Protein AF-A0A098ERW6-F1 (afdb_monomer_lite)

Organism: NCBI:txid1478

Sequence (59 aa):
MKMKKPLNPIQTALLKKHIKKFEEKDGVLTEAFTIDGDAGMILYGFVSPNKTVKGVVFI

Structure (mmCIF, N/CA/C/O backbone):
data_AF-A0A098ERW6-F1
#
_entry.id   AF-A0A098ERW6-F1
#
loop_
_atom_site.group_PDB
_atom_site.id
_atom_site.type_symbol
_atom_site.label_atom_id
_atom_site.label_alt_id
_atom_site.label_comp_id
_atom_site.label_asym_id
_atom_site.label_entity_id
_atom_site.label_seq_id
_atom_site.pdbx_PDB_ins_code
_atom_site.Cartn_x
_atom_site.Cartn_y
_atom_site.Cartn_z
_atom_site.occupancy
_atom_site.B_iso_or_equiv
_atom_site.auth_seq_id
_atom_site.auth_comp_id
_atom_site.auth_asym_id
_atom_site.auth_atom_id
_atom_site.pdbx_PDB_model_num
ATOM 1 N N . MET A 1 1 ? -1.144 -0.016 -23.148 1.00 61.97 1 MET A N 1
ATOM 2 C CA . MET A 1 1 ? -1.835 0.063 -21.839 1.00 61.97 1 MET A CA 1
ATOM 3 C C . MET A 1 1 ? -0.774 0.079 -20.755 1.00 61.97 1 MET A C 1
ATOM 5 O O . MET A 1 1 ? 0.091 -0.787 -20.798 1.00 61.97 1 MET A O 1
ATOM 9 N N . LYS A 1 2 ? -0.779 1.053 -19.837 1.00 72.88 2 LYS A N 1
ATOM 10 C CA . LYS A 1 2 ? 0.164 1.023 -18.710 1.00 72.88 2 LYS A CA 1
ATOM 11 C C . LYS A 1 2 ? -0.258 -0.083 -17.734 1.00 72.88 2 LYS A C 1
ATOM 13 O O . LYS A 1 2 ? -1.442 -0.191 -17.417 1.00 72.88 2 LYS A O 1
ATOM 18 N N . MET A 1 3 ? 0.685 -0.918 -17.306 1.00 82.50 3 MET A N 1
ATOM 19 C CA . MET A 1 3 ? 0.408 -2.052 -16.419 1.00 82.50 3 MET A CA 1
ATOM 20 C C . MET A 1 3 ? 0.494 -1.624 -14.951 1.00 82.50 3 MET A C 1
ATOM 22 O O . MET A 1 3 ? 1.362 -0.831 -14.586 1.00 82.50 3 MET A O 1
ATOM 26 N N . LYS A 1 4 ? -0.396 -2.160 -14.105 1.00 86.94 4 LYS A N 1
ATOM 27 C CA . LYS A 1 4 ? -0.264 -2.029 -12.649 1.00 86.94 4 LYS A CA 1
ATOM 28 C C . LYS A 1 4 ? 0.913 -2.888 -12.197 1.00 86.94 4 LYS A C 1
ATOM 30 O O . LYS A 1 4 ? 0.963 -4.073 -12.525 1.00 86.94 4 LYS A O 1
ATOM 35 N N . LYS A 1 5 ? 1.831 -2.307 -11.432 1.00 87.38 5 LYS A N 1
ATOM 36 C CA . LYS A 1 5 ? 2.940 -3.024 -10.806 1.00 87.38 5 LYS A CA 1
ATOM 37 C C . LYS A 1 5 ? 2.761 -3.081 -9.292 1.00 87.38 5 LYS A C 1
ATOM 39 O O . LYS A 1 5 ? 2.375 -2.073 -8.690 1.00 87.38 5 LYS A O 1
ATOM 44 N N . PRO A 1 6 ? 3.048 -4.237 -8.668 1.00 86.62 6 PRO A N 1
ATOM 45 C CA . PRO A 1 6 ? 3.085 -4.321 -7.219 1.00 86.62 6 PRO A CA 1
ATOM 46 C C . PRO A 1 6 ? 4.155 -3.376 -6.670 1.00 86.62 6 PRO A C 1
ATOM 48 O O . PRO A 1 6 ? 5.127 -3.041 -7.353 1.00 86.62 6 PRO A O 1
ATOM 51 N N . LEU A 1 7 ? 3.964 -2.942 -5.429 1.00 88.12 7 LEU A N 1
ATOM 52 C CA . LEU A 1 7 ? 4.922 -2.073 -4.763 1.00 88.12 7 LEU A CA 1
ATOM 53 C C . LEU A 1 7 ? 6.203 -2.834 -4.440 1.00 88.12 7 LEU A C 1
ATOM 55 O O . LEU A 1 7 ? 6.171 -3.954 -3.932 1.00 88.12 7 LEU A O 1
ATOM 59 N N . ASN A 1 8 ? 7.340 -2.190 -4.672 1.00 88.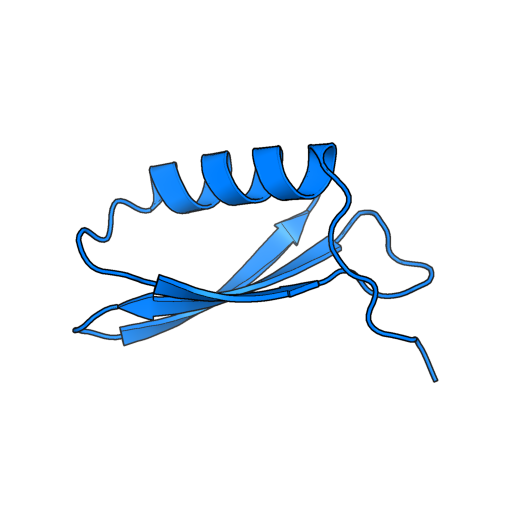38 8 ASN A N 1
ATOM 60 C CA . ASN A 1 8 ? 8.606 -2.670 -4.143 1.00 88.38 8 ASN A CA 1
ATOM 61 C C . ASN A 1 8 ? 8.684 -2.422 -2.611 1.00 88.38 8 ASN A C 1
ATOM 63 O O . ASN A 1 8 ? 7.854 -1.697 -2.042 1.00 88.38 8 ASN A O 1
ATOM 67 N N . PRO A 1 9 ? 9.669 -3.002 -1.904 1.00 88.44 9 PRO A N 1
ATOM 68 C CA . PRO A 1 9 ? 9.779 -2.849 -0.451 1.00 88.44 9 PRO A CA 1
ATOM 69 C C . PRO A 1 9 ? 9.913 -1.392 0.024 1.00 88.44 9 PRO A C 1
ATOM 71 O O . PRO A 1 9 ? 9.345 -1.024 1.052 1.00 88.44 9 PRO A O 1
ATOM 74 N N . ILE A 1 10 ? 10.608 -0.543 -0.741 1.00 87.81 10 ILE A N 1
ATOM 75 C CA . ILE A 1 10 ? 10.813 0.879 -0.417 1.00 87.81 10 ILE A CA 1
ATOM 76 C C . ILE A 1 10 ? 9.485 1.639 -0.521 1.00 87.81 10 ILE A C 1
ATOM 78 O O . ILE A 1 10 ? 9.091 2.352 0.402 1.00 87.81 10 ILE A O 1
ATOM 82 N N . GLN A 1 11 ? 8.755 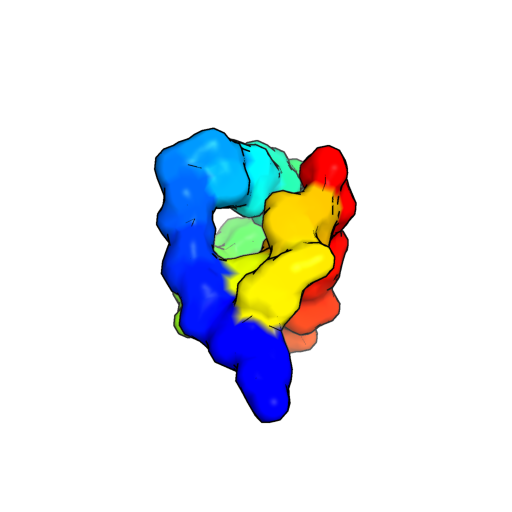1.424 -1.614 1.00 87.19 11 GLN A N 1
ATOM 83 C CA . GLN A 1 11 ? 7.424 1.973 -1.859 1.00 87.19 11 GLN A CA 1
ATOM 84 C C . GLN A 1 11 ? 6.435 1.538 -0.773 1.00 87.19 11 GLN A C 1
ATOM 86 O O . GLN A 1 11 ? 5.682 2.353 -0.244 1.00 87.19 11 GLN A O 1
ATOM 91 N N . THR A 1 12 ? 6.488 0.268 -0.375 1.00 87.19 12 THR A N 1
ATOM 92 C CA . THR A 1 12 ? 5.655 -0.278 0.703 1.00 87.19 12 THR A CA 1
ATOM 93 C C . THR A 1 12 ? 5.950 0.401 2.042 1.00 87.19 12 THR A C 1
ATOM 95 O O . THR A 1 12 ? 5.027 0.777 2.768 1.00 87.19 12 THR A O 1
ATOM 98 N N . ALA A 1 13 ? 7.228 0.611 2.374 1.00 87.81 13 ALA A N 1
ATOM 99 C CA . ALA A 1 13 ? 7.626 1.303 3.597 1.00 87.81 13 ALA A CA 1
ATOM 100 C C . ALA A 1 13 ? 7.166 2.772 3.609 1.00 87.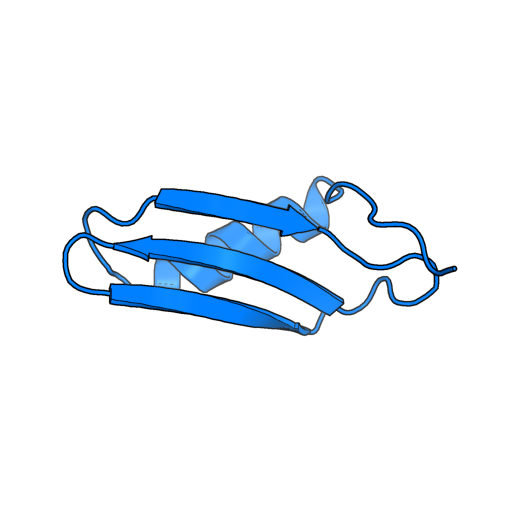81 13 ALA A C 1
ATOM 102 O O . ALA A 1 13 ? 6.665 3.256 4.629 1.00 87.81 13 ALA A O 1
ATOM 103 N N . LEU A 1 14 ? 7.281 3.465 2.472 1.00 86.81 14 LEU A N 1
ATOM 104 C CA . LEU A 1 14 ? 6.806 4.840 2.305 1.00 86.81 14 LEU A CA 1
ATOM 105 C C . LEU A 1 14 ? 5.290 4.942 2.457 1.00 86.81 14 LEU A C 1
ATOM 107 O O . LEU A 1 14 ? 4.812 5.776 3.228 1.00 86.81 14 LEU A O 1
ATOM 111 N N . LEU A 1 15 ? 4.541 4.057 1.797 1.00 86.69 15 LEU A N 1
ATOM 112 C CA . LEU A 1 15 ? 3.090 3.998 1.918 1.00 86.69 15 LEU A CA 1
ATOM 113 C C . LEU A 1 15 ? 2.665 3.748 3.369 1.00 86.69 15 LEU A C 1
ATOM 115 O O . LEU A 1 15 ? 1.821 4.466 3.899 1.00 86.69 15 LEU A O 1
ATOM 119 N N . LYS A 1 16 ? 3.301 2.791 4.054 1.00 84.06 16 LYS A N 1
ATOM 120 C CA . LYS A 1 16 ? 3.023 2.499 5.467 1.00 84.06 16 LYS A CA 1
ATOM 121 C C . LYS A 1 16 ? 3.292 3.708 6.366 1.00 84.06 16 LYS A C 1
ATOM 123 O O . LYS A 1 16 ? 2.498 3.990 7.260 1.00 84.06 16 LYS A O 1
ATOM 128 N N . LYS A 1 17 ? 4.380 4.450 6.126 1.00 85.31 17 LYS A N 1
ATOM 129 C CA . LYS A 1 17 ? 4.691 5.695 6.850 1.00 85.31 17 LYS A CA 1
ATOM 130 C C . LYS A 1 17 ? 3.656 6.785 6.572 1.00 85.31 17 LYS A C 1
ATOM 132 O O . LYS A 1 17 ? 3.291 7.504 7.496 1.00 85.31 17 LYS A O 1
ATOM 137 N N . HIS A 1 18 ? 3.196 6.906 5.328 1.00 82.38 18 HIS A N 1
ATOM 138 C CA . HIS A 1 18 ? 2.175 7.871 4.930 1.00 82.38 18 HIS A CA 1
ATOM 139 C C . HIS A 1 18 ? 0.832 7.557 5.598 1.00 82.38 18 HIS A C 1
ATOM 141 O O . HIS A 1 18 ? 0.314 8.405 6.312 1.00 82.38 18 HIS A O 1
ATOM 147 N N . ILE A 1 19 ? 0.332 6.323 5.484 1.00 78.06 19 ILE A N 1
ATOM 148 C CA . ILE A 1 19 ? -0.932 5.888 6.106 1.00 78.06 19 ILE A CA 1
ATOM 149 C C . ILE A 1 19 ? -0.878 6.016 7.630 1.00 78.06 19 ILE A C 1
ATOM 151 O O . ILE A 1 19 ? -1.842 6.467 8.239 1.00 78.06 19 ILE A O 1
ATOM 155 N N . LYS A 1 20 ? 0.263 5.705 8.262 1.00 76.81 20 LYS A N 1
ATOM 156 C CA . LYS A 1 20 ? 0.425 5.881 9.713 1.00 76.81 20 LYS A CA 1
ATOM 157 C C . LYS A 1 20 ? 0.218 7.336 10.160 1.00 76.81 20 LYS A C 1
ATOM 159 O O . LYS A 1 20 ? -0.238 7.543 11.275 1.00 76.81 20 LYS A O 1
ATOM 164 N N . LYS A 1 21 ? 0.514 8.332 9.312 1.00 71.19 21 LYS A N 1
ATOM 165 C CA . LYS A 1 21 ? 0.217 9.745 9.615 1.00 71.19 21 LYS A CA 1
ATOM 166 C C . LYS A 1 21 ? -1.275 10.078 9.560 1.00 71.19 21 LYS A C 1
ATOM 168 O O . LYS A 1 21 ? -1.665 11.077 10.145 1.00 71.19 21 LYS A O 1
ATOM 173 N N . PHE A 1 22 ? -2.085 9.290 8.851 1.00 66.50 22 PHE A N 1
ATOM 174 C CA . PHE A 1 22 ? -3.522 9.538 8.729 1.00 66.50 22 PHE A CA 1
ATOM 175 C C . PHE A 1 22 ? -4.335 9.019 9.918 1.00 66.50 22 PHE A C 1
ATOM 177 O O . PHE A 1 22 ? -5.505 9.368 10.000 1.00 66.50 22 PHE A O 1
ATOM 184 N N . GLU A 1 23 ? -3.732 8.248 10.837 1.00 55.88 23 GLU A N 1
ATOM 185 C CA . GLU A 1 23 ? -4.298 7.867 12.148 1.00 55.88 23 GLU A CA 1
ATOM 186 C C . GLU A 1 23 ? -5.795 7.484 12.164 1.00 55.88 23 GLU A C 1
ATOM 188 O O . GLU A 1 23 ? -6.475 7.616 13.180 1.00 55.88 23 GLU A O 1
ATOM 193 N N . GLU A 1 24 ? -6.327 6.917 11.082 1.00 58.53 24 GLU A N 1
ATOM 194 C CA . GLU A 1 24 ? -7.602 6.211 11.153 1.00 58.53 24 GLU A CA 1
ATOM 195 C C . GLU A 1 24 ? -7.332 4.834 11.743 1.00 58.53 24 GLU A C 1
ATOM 197 O O . GLU A 1 24 ? -7.000 3.873 11.042 1.00 58.53 24 GLU A O 1
ATOM 202 N N . LYS A 1 25 ? -7.436 4.769 13.076 1.00 62.03 25 LYS A N 1
ATOM 203 C CA . LYS A 1 25 ? -7.650 3.513 13.792 1.00 62.03 25 LYS A CA 1
ATOM 204 C C . LYS A 1 25 ? -8.776 2.767 13.059 1.00 62.03 25 LYS A C 1
ATOM 206 O O . LYS A 1 25 ? -9.780 3.375 12.698 1.00 62.03 25 LYS A O 1
ATOM 211 N N . ASP A 1 26 ? -8.530 1.493 12.756 1.00 66.19 26 ASP A N 1
ATOM 212 C CA . ASP A 1 26 ? -9.456 0.555 12.096 1.00 66.19 26 ASP A CA 1
ATOM 213 C C . ASP A 1 26 ? -9.555 0.590 10.565 1.00 66.19 26 ASP A C 1
ATOM 215 O O . ASP A 1 26 ? -10.339 -0.169 9.993 1.00 66.19 26 ASP A O 1
ATOM 219 N N . GLY A 1 27 ? -8.754 1.394 9.863 1.00 71.44 27 GLY A N 1
ATOM 220 C CA . GLY A 1 27 ? -8.744 1.316 8.404 1.00 71.44 27 GLY A CA 1
ATOM 221 C C . GLY A 1 27 ? -7.794 0.258 7.824 1.00 71.44 27 GLY A C 1
ATOM 222 O O . GLY A 1 27 ? -6.697 0.012 8.331 1.00 71.44 27 GLY A O 1
ATOM 223 N N . VAL A 1 28 ? -8.225 -0.370 6.730 1.00 81.38 28 VAL A N 1
ATOM 224 C CA . VAL A 1 28 ? -7.530 -1.459 6.034 1.00 81.38 28 VAL A CA 1
ATOM 225 C C . VAL A 1 28 ? -7.125 -1.003 4.634 1.00 81.38 28 VAL A C 1
ATOM 227 O O . VAL A 1 28 ? -7.931 -0.472 3.866 1.00 81.38 28 VAL A O 1
ATOM 230 N N . LEU A 1 29 ? -5.857 -1.228 4.283 1.00 83.88 29 LEU A N 1
ATOM 231 C CA . LEU A 1 29 ? -5.366 -1.034 2.922 1.00 83.88 29 LEU A CA 1
ATOM 232 C C . LEU A 1 29 ? -5.945 -2.131 2.016 1.00 83.88 29 LEU A C 1
ATOM 234 O O . LEU A 1 29 ? -5.693 -3.311 2.244 1.00 83.88 29 LEU A O 1
ATOM 238 N N . THR A 1 30 ? -6.704 -1.741 0.995 1.00 84.50 30 THR A N 1
ATOM 239 C CA . THR A 1 30 ? -7.395 -2.672 0.083 1.00 84.50 30 THR A CA 1
ATOM 240 C C . THR A 1 30 ? -6.646 -2.868 -1.228 1.00 84.50 30 THR A C 1
ATOM 242 O O . THR A 1 30 ? -6.557 -3.984 -1.730 1.00 84.50 30 THR A O 1
ATOM 245 N N . GLU A 1 31 ? -6.058 -1.802 -1.767 1.00 86.75 31 GLU A N 1
ATOM 246 C CA . GLU A 1 31 ? -5.228 -1.862 -2.965 1.00 86.75 31 GLU A CA 1
ATOM 247 C C . GLU A 1 31 ? -4.055 -0.894 -2.849 1.00 86.75 31 GLU A C 1
ATOM 249 O O . GLU A 1 31 ? -4.200 0.204 -2.312 1.00 86.75 31 GLU A O 1
ATOM 254 N N . ALA A 1 32 ? -2.888 -1.289 -3.358 1.00 87.88 32 ALA A N 1
ATOM 255 C CA . ALA A 1 32 ? -1.781 -0.370 -3.562 1.00 87.88 32 ALA A CA 1
ATOM 256 C C . ALA A 1 32 ? -0.881 -0.834 -4.708 1.00 87.88 32 ALA A C 1
ATOM 258 O O . ALA A 1 32 ? -0.445 -1.986 -4.736 1.00 87.88 32 ALA A O 1
ATOM 259 N N . PHE A 1 33 ? -0.612 0.053 -5.662 1.00 89.31 33 PHE A N 1
ATOM 260 C CA . PHE A 1 33 ? 0.186 -0.262 -6.844 1.00 89.31 33 PHE A CA 1
ATOM 261 C C . PHE A 1 33 ? 0.840 0.991 -7.427 1.00 89.31 33 PHE A C 1
ATOM 263 O O . PHE A 1 33 ? 0.427 2.120 -7.163 1.00 89.31 33 PHE A O 1
ATOM 270 N N . THR A 1 34 ? 1.859 0.770 -8.248 1.00 89.69 34 THR A N 1
ATOM 271 C CA . THR A 1 34 ? 2.436 1.795 -9.123 1.00 89.69 34 THR A CA 1
ATOM 272 C C . THR A 1 34 ? 2.032 1.531 -10.564 1.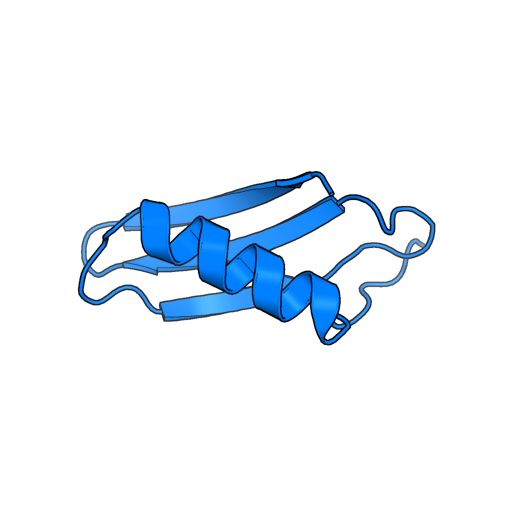00 89.69 34 THR A C 1
ATOM 274 O O . THR A 1 34 ? 1.533 0.451 -10.901 1.00 89.69 34 THR A O 1
ATOM 277 N N . ILE A 1 35 ? 2.208 2.526 -11.424 1.00 86.81 35 ILE A N 1
ATOM 278 C CA . ILE A 1 35 ? 1.939 2.388 -12.850 1.00 86.81 35 ILE A CA 1
ATOM 279 C C . ILE A 1 35 ? 3.275 2.250 -13.580 1.00 86.81 35 ILE A C 1
ATOM 281 O O . ILE A 1 35 ? 4.220 2.987 -13.314 1.00 86.81 35 ILE A O 1
ATOM 285 N N . ASP A 1 36 ? 3.361 1.301 -14.510 1.00 76.75 36 ASP A N 1
ATOM 286 C CA . ASP A 1 36 ? 4.554 1.126 -15.335 1.00 76.75 36 ASP A CA 1
ATOM 287 C C . ASP A 1 36 ? 4.899 2.417 -16.105 1.00 76.75 36 ASP A C 1
ATOM 289 O O . ASP A 1 36 ? 4.034 3.029 -16.742 1.00 76.75 36 ASP A O 1
ATOM 293 N N . GLY A 1 37 ? 6.155 2.858 -15.987 1.00 71.88 37 GLY A N 1
ATOM 294 C CA . GLY A 1 37 ? 6.623 4.156 -16.487 1.00 71.88 37 GLY A CA 1
ATOM 295 C C . GLY A 1 37 ? 6.373 5.348 -15.551 1.00 71.88 37 GLY A C 1
ATOM 296 O O . GLY A 1 37 ? 6.736 6.460 -15.912 1.00 71.88 37 GLY A O 1
ATOM 297 N N . ASP A 1 38 ? 5.785 5.132 -14.369 1.00 73.50 38 ASP A N 1
ATOM 298 C CA . ASP A 1 38 ? 5.533 6.156 -13.346 1.00 73.50 38 ASP A CA 1
ATOM 299 C C . ASP A 1 38 ? 5.859 5.606 -11.942 1.00 73.50 38 ASP A C 1
ATOM 301 O O . ASP A 1 38 ? 5.003 5.360 -11.091 1.00 73.50 38 ASP A O 1
ATOM 305 N N . ALA A 1 39 ? 7.147 5.320 -11.718 1.00 67.25 39 ALA A N 1
ATOM 306 C CA . ALA A 1 39 ? 7.632 4.725 -10.467 1.00 67.25 39 ALA A CA 1
ATOM 307 C C . ALA A 1 39 ? 7.587 5.691 -9.267 1.00 67.25 39 ALA A C 1
ATOM 309 O O . ALA A 1 39 ? 7.728 5.249 -8.123 1.00 67.25 39 ALA A O 1
ATOM 310 N N . GLY A 1 40 ? 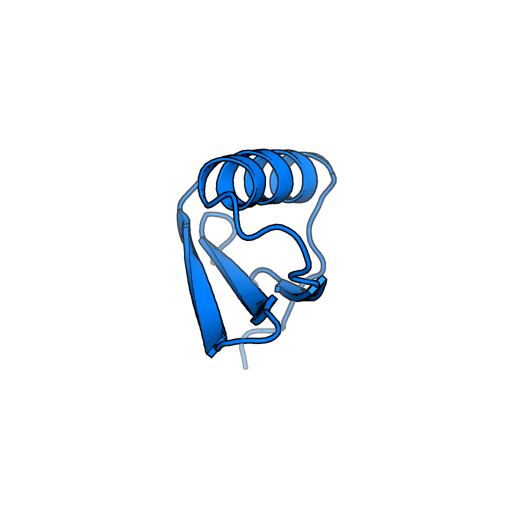7.391 6.985 -9.541 1.00 80.25 40 GLY A N 1
ATOM 311 C CA . GLY A 1 40 ? 7.266 8.047 -8.548 1.00 80.25 40 GLY A CA 1
ATOM 312 C C . GLY A 1 40 ? 5.861 8.187 -7.967 1.00 80.25 40 GLY A C 1
ATOM 313 O O . GLY A 1 40 ? 5.676 9.005 -7.078 1.00 80.25 40 GLY A O 1
ATOM 314 N N . MET A 1 41 ? 4.868 7.415 -8.425 1.00 86.81 41 MET A N 1
ATOM 315 C CA . MET A 1 41 ? 3.483 7.538 -7.965 1.00 86.81 41 MET A CA 1
ATOM 316 C C . MET A 1 41 ? 2.947 6.204 -7.432 1.00 86.81 41 MET A C 1
ATOM 318 O O . MET A 1 41 ? 2.821 5.215 -8.157 1.00 86.81 41 MET A O 1
ATOM 322 N N . ILE A 1 42 ? 2.583 6.184 -6.149 1.00 88.81 42 ILE A N 1
ATOM 323 C CA . ILE A 1 42 ? 1.847 5.086 -5.513 1.00 88.81 42 ILE A CA 1
ATOM 324 C C . ILE A 1 42 ? 0.379 5.468 -5.444 1.00 88.81 42 ILE A C 1
ATOM 326 O O . ILE A 1 42 ? 0.015 6.434 -4.776 1.00 88.81 42 ILE A O 1
ATOM 330 N N . LEU A 1 43 ? -0.469 4.667 -6.073 1.00 88.19 43 LEU A N 1
ATOM 331 C CA . LEU A 1 43 ? -1.914 4.734 -5.917 1.00 88.19 43 LEU A CA 1
ATOM 332 C C . LEU A 1 43 ? -2.330 3.749 -4.836 1.00 88.19 43 LEU A C 1
ATOM 334 O O . LEU A 1 43 ? -1.893 2.597 -4.863 1.00 88.19 43 LEU A O 1
ATOM 338 N N . TYR A 1 44 ? -3.168 4.189 -3.901 1.00 87.75 44 TYR A N 1
ATOM 339 C CA . TYR A 1 44 ? -3.658 3.328 -2.836 1.00 87.75 44 TYR A CA 1
ATOM 340 C C . TYR A 1 44 ? -5.131 3.571 -2.505 1.00 87.75 44 TYR A C 1
ATOM 342 O O . TYR A 1 44 ? -5.634 4.692 -2.578 1.00 87.75 44 TYR A O 1
ATOM 350 N N . GLY A 1 45 ? -5.818 2.496 -2.129 1.00 86.75 45 GLY A N 1
ATOM 351 C CA . GLY A 1 45 ? -7.174 2.500 -1.600 1.00 86.75 45 GLY A CA 1
ATOM 352 C C . GLY A 1 45 ? -7.161 2.058 -0.144 1.00 86.75 45 GLY A C 1
ATOM 353 O O . GLY A 1 45 ? -6.627 1.002 0.195 1.00 86.75 45 GLY A O 1
ATOM 354 N N . PHE A 1 46 ? -7.757 2.860 0.723 1.00 83.81 46 PHE A N 1
ATOM 355 C CA . PHE A 1 46 ? -7.849 2.622 2.154 1.00 83.81 46 PHE A CA 1
ATOM 356 C C . PHE A 1 46 ? -9.312 2.707 2.577 1.00 83.81 46 PHE A C 1
ATOM 358 O O . PHE A 1 46 ? -9.995 3.675 2.254 1.00 83.81 46 PHE A O 1
ATOM 365 N N . VAL A 1 47 ? -9.810 1.690 3.270 1.00 81.94 47 VAL A N 1
ATOM 366 C CA . VAL A 1 47 ? -11.194 1.653 3.753 1.00 81.94 47 VAL A CA 1
ATOM 367 C C . VAL A 1 47 ? -11.161 1.714 5.266 1.00 81.94 47 VAL A C 1
ATOM 369 O O . VAL A 1 47 ? -10.617 0.813 5.893 1.00 81.94 47 VAL A O 1
ATOM 372 N N . SER A 1 48 ? -11.734 2.762 5.843 1.00 79.12 48 SER A N 1
ATOM 373 C CA . SER A 1 48 ? -12.019 2.860 7.270 1.00 79.12 48 SER A CA 1
ATOM 374 C C . SER A 1 48 ? -13.516 2.662 7.526 1.00 79.12 48 SER A C 1
ATOM 376 O O . SER A 1 48 ? -14.319 2.805 6.597 1.00 79.12 48 SER A O 1
ATOM 378 N N . PRO A 1 49 ? -13.927 2.364 8.773 1.00 76.56 49 PRO A N 1
ATOM 379 C CA . PRO A 1 49 ? -15.337 2.162 9.117 1.00 76.56 49 PRO A CA 1
ATOM 380 C C . PRO A 1 49 ? -16.246 3.334 8.725 1.00 76.56 49 PRO A C 1
ATOM 382 O O . PRO A 1 49 ? -17.427 3.137 8.460 1.00 76.56 49 PRO A O 1
ATOM 385 N N . ASN A 1 50 ? -15.688 4.547 8.660 1.00 74.31 50 ASN A N 1
ATOM 386 C CA . ASN A 1 50 ? -16.442 5.770 8.403 1.00 74.31 50 ASN A CA 1
ATOM 387 C C . ASN A 1 50 ? -16.299 6.289 6.967 1.00 74.31 50 ASN A C 1
ATOM 389 O O . ASN A 1 50 ? -17.121 7.098 6.538 1.00 74.31 50 ASN A O 1
ATOM 393 N N . LYS A 1 51 ? -15.265 5.876 6.217 1.00 78.25 51 LYS A N 1
ATOM 394 C CA . LYS A 1 51 ? -15.049 6.342 4.840 1.00 78.25 51 LYS A CA 1
ATOM 395 C C . LYS A 1 51 ? -14.089 5.458 4.051 1.00 78.25 51 LYS A C 1
ATOM 397 O O . LYS A 1 51 ? -13.169 4.842 4.571 1.00 78.25 51 LYS A O 1
ATOM 402 N N . THR A 1 52 ? -14.258 5.481 2.736 1.00 80.56 52 THR A N 1
ATOM 403 C CA . THR A 1 52 ? -13.260 4.962 1.797 1.00 80.56 52 THR A CA 1
ATOM 404 C C . THR A 1 52 ? -12.442 6.120 1.243 1.00 80.56 52 THR A C 1
ATOM 406 O O . THR A 1 52 ? -12.996 7.081 0.714 1.00 80.56 52 THR A O 1
ATOM 409 N N . VAL A 1 53 ? -11.122 6.022 1.347 1.00 77.62 53 VAL A N 1
ATOM 410 C CA . VAL A 1 53 ? -10.159 7.008 0.861 1.00 77.62 53 VAL A CA 1
ATOM 411 C C . VAL A 1 53 ? -9.361 6.392 -0.282 1.00 77.62 53 VAL A C 1
ATOM 413 O O . VAL A 1 53 ? -8.750 5.337 -0.134 1.00 77.62 53 VAL A O 1
ATOM 416 N N . LYS A 1 54 ? -9.339 7.067 -1.431 1.00 85.19 54 LYS A N 1
ATOM 417 C CA . LYS A 1 54 ? -8.388 6.785 -2.511 1.00 85.19 54 LYS A CA 1
ATOM 418 C C . LYS A 1 54 ? -7.342 7.886 -2.507 1.00 85.19 54 LYS A C 1
ATOM 420 O O . LYS A 1 54 ? -7.696 9.061 -2.560 1.00 85.19 54 LYS A O 1
ATOM 425 N N . GLY A 1 55 ? -6.079 7.504 -2.404 1.00 81.88 55 GLY A N 1
ATOM 426 C CA . GLY A 1 55 ? -4.967 8.428 -2.254 1.00 81.88 55 GLY A CA 1
ATOM 427 C C . GLY A 1 55 ? -3.857 8.178 -3.262 1.00 81.88 55 GLY A C 1
ATOM 428 O O . GLY A 1 55 ? -3.732 7.100 -3.850 1.00 81.88 55 GLY A O 1
ATOM 429 N N . VAL A 1 56 ? -3.034 9.208 -3.430 1.00 83.44 56 VAL A N 1
ATOM 430 C CA . VAL A 1 56 ? -1.775 9.143 -4.163 1.00 83.44 56 VAL A CA 1
ATOM 431 C C . VAL A 1 56 ? -0.632 9.555 -3.242 1.00 83.44 56 VAL A C 1
ATOM 433 O O . VAL A 1 56 ? -0.753 10.523 -2.492 1.00 83.44 56 VAL A O 1
ATOM 436 N N . VAL A 1 57 ? 0.486 8.835 -3.313 1.00 83.25 57 VAL A N 1
ATOM 437 C CA 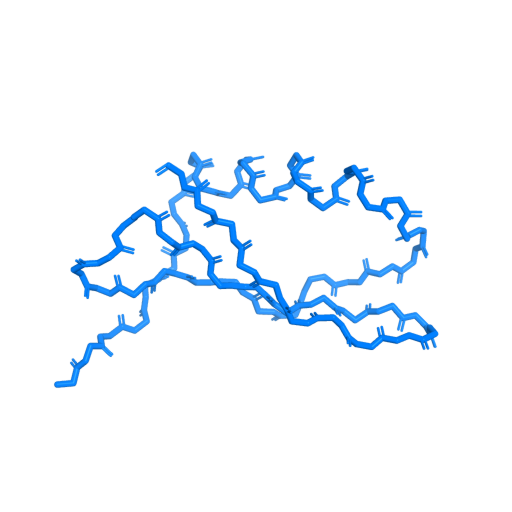. VAL A 1 57 ? 1.765 9.253 -2.732 1.00 83.25 57 VAL A CA 1
ATOM 438 C C . VAL A 1 57 ? 2.766 9.461 -3.858 1.00 83.25 57 VAL A C 1
ATOM 440 O O . VAL A 1 57 ? 2.999 8.543 -4.641 1.00 83.25 57 VAL A O 1
ATOM 443 N N . PHE A 1 58 ? 3.359 10.652 -3.907 1.00 79.50 58 PHE A N 1
ATOM 444 C CA . PHE A 1 58 ? 4.509 10.935 -4.760 1.00 79.50 58 PHE A CA 1
ATOM 445 C C . PHE A 1 58 ? 5.804 10.615 -4.001 1.00 79.50 58 PHE A C 1
ATOM 447 O O . PHE A 1 58 ? 5.910 10.940 -2.813 1.00 79.50 58 PHE A O 1
ATOM 454 N N . ILE A 1 59 ? 6.746 9.949 -4.668 1.00 69.81 59 ILE A N 1
ATOM 455 C CA . ILE A 1 59 ? 8.062 9.540 -4.155 1.00 69.81 59 ILE A CA 1
ATOM 456 C C . ILE A 1 59 ? 9.152 10.324 -4.867 1.00 69.81 59 ILE A C 1
ATOM 458 O O . ILE A 1 59 ? 9.085 10.390 -6.115 1.00 69.81 59 ILE A O 1
#

pLDDT: mean 80.31, std 8.42, range [55.88, 89.69]

Secondary structure (DSSP, 8-state):
-PPEEPPPHHHHHHHHHHHHHT--TT-EEEEEEEETTEEEEEEEEEEETTEEEEEEEE-

Radius of gyration: 11.56 Å; chains: 1; bounding box: 27×15×36 Å

Foldseek 3Di:
DWDWAADDPVRVVVVVVVVVVVPQDAKDWDDWTDTVVGNQKIWTWIDHPVDIDTDIGGD